Protein AF-A0A931WSD4-F1 (afdb_monomer_lite)

Foldseek 3Di:
DDDDDDDPDPPPPPPPPPCPDPAPDQALVSLCVVCVPPDLLRSLVNCCVHLCVLVFWDQDPQLAIDGDPNVVVCVVVDPDDVVLQVLLLVLLQDDPVPADPVSVVSVVVCVVNSVVVFWDRHRNDIHGDSNVVVCVVSVNDVVCSSVSSD

Secondary structure (DSSP, 8-state):
---------------------SS---SHHHHHHHHTT--HHHHHHHHHHHTTGGGTEEE-TTS-EEE-HHHHHHTTT---HHHHHHHHHHHHTS-GGG--HHHHHHHHHHHHTTGGGTEEEETTEEEE-HHHHHHHHTT--TTTHHHHH-

pLDDT: mean 75.94, std 15.58, range [35.69, 97.81]

Structure (mmCIF, N/CA/C/O backbone):
data_AF-A0A931WSD4-F1
#
_entry.id   AF-A0A931WSD4-F1
#
loop_
_atom_site.group_PDB
_atom_site.id
_atom_site.type_symbol
_atom_site.label_atom_id
_atom_site.label_alt_id
_atom_site.label_comp_id
_atom_site.label_asym_id
_atom_site.label_entity_id
_atom_site.label_seq_id
_atom_site.pdbx_PDB_ins_code
_atom_site.Cartn_x
_atom_site.Cartn_y
_atom_site.Cartn_z
_atom_site.occupancy
_atom_site.B_iso_or_equiv
_atom_site.auth_seq_id
_atom_site.auth_comp_id
_atom_site.auth_asym_id
_atom_site.auth_atom_id
_atom_site.pdbx_PDB_model_num
ATOM 1 N N . MET A 1 1 ? 47.227 -56.253 -28.944 1.00 45.84 1 MET A N 1
ATOM 2 C CA . MET A 1 1 ? 47.843 -55.004 -28.444 1.00 45.84 1 MET A CA 1
ATOM 3 C C . MET A 1 1 ? 47.418 -53.846 -29.339 1.00 45.84 1 MET A C 1
ATOM 5 O O . MET A 1 1 ? 47.841 -53.808 -30.484 1.00 45.84 1 MET A O 1
ATOM 9 N N . ARG A 1 2 ? 46.560 -52.940 -28.856 1.00 39.03 2 ARG A N 1
ATOM 10 C CA . ARG A 1 2 ? 46.335 -51.597 -29.424 1.00 39.03 2 ARG A CA 1
ATOM 11 C C . ARG A 1 2 ? 45.682 -50.743 -28.335 1.00 39.03 2 ARG A C 1
ATOM 13 O O . ARG A 1 2 ? 44.568 -51.027 -27.915 1.00 39.03 2 ARG A O 1
ATOM 20 N N . LYS A 1 3 ? 46.444 -49.776 -27.824 1.00 41.91 3 LYS A N 1
ATOM 21 C CA . LYS A 1 3 ? 45.987 -48.726 -26.911 1.00 41.91 3 LYS A CA 1
ATOM 22 C C . LYS A 1 3 ? 45.268 -47.667 -27.746 1.00 41.91 3 LYS A C 1
ATOM 24 O O . LYS A 1 3 ? 45.823 -47.254 -28.759 1.00 41.91 3 LYS A O 1
ATOM 29 N N . VAL A 1 4 ? 44.108 -47.195 -27.299 1.00 45.62 4 VAL A N 1
ATOM 30 C CA . VAL A 1 4 ? 43.606 -45.865 -27.662 1.00 45.62 4 VAL A CA 1
ATOM 31 C C . VAL A 1 4 ? 43.171 -45.180 -26.375 1.00 45.62 4 VAL A C 1
ATOM 33 O O . VAL A 1 4 ? 42.425 -45.730 -25.571 1.00 45.62 4 VAL A O 1
ATOM 36 N N . VAL A 1 5 ? 43.769 -44.013 -26.182 1.00 46.88 5 VAL A N 1
ATOM 37 C CA . VAL A 1 5 ? 43.636 -43.068 -25.078 1.00 46.88 5 VAL A CA 1
ATOM 38 C C . VAL A 1 5 ? 42.701 -41.946 -25.535 1.00 46.88 5 VAL A C 1
ATOM 40 O O . VAL A 1 5 ? 42.771 -41.547 -26.694 1.00 46.88 5 VAL A O 1
ATOM 43 N N . GLY A 1 6 ? 41.929 -41.387 -24.600 1.00 38.62 6 GLY A N 1
ATOM 44 C CA . GLY A 1 6 ? 41.270 -40.078 -24.725 1.00 38.62 6 GLY A CA 1
ATOM 45 C C . GLY A 1 6 ? 39.802 -40.172 -25.154 1.00 38.62 6 GLY A C 1
ATOM 46 O O . GLY A 1 6 ? 39.453 -40.997 -25.981 1.00 38.62 6 GLY A O 1
ATOM 47 N N . VAL A 1 7 ? 38.863 -39.378 -24.642 1.00 47.78 7 VAL A N 1
ATOM 48 C CA . VAL A 1 7 ? 38.931 -38.119 -23.887 1.00 47.78 7 VAL A CA 1
ATOM 49 C C . VAL A 1 7 ? 37.668 -38.060 -23.017 1.00 47.78 7 VAL A C 1
ATOM 51 O O . VAL A 1 7 ? 36.565 -38.220 -23.531 1.00 47.78 7 VAL A O 1
ATOM 54 N N . ILE A 1 8 ? 37.813 -37.833 -21.708 1.00 50.94 8 ILE A N 1
ATOM 55 C CA . ILE A 1 8 ? 36.685 -37.501 -20.826 1.00 50.94 8 ILE A CA 1
ATOM 56 C C . ILE A 1 8 ? 36.406 -36.010 -21.023 1.00 50.94 8 ILE A C 1
ATOM 58 O O . ILE A 1 8 ? 37.139 -35.164 -20.517 1.00 50.94 8 ILE A O 1
ATOM 62 N N . ALA A 1 9 ? 35.382 -35.691 -21.811 1.00 50.19 9 ALA A N 1
ATOM 63 C CA . ALA A 1 9 ? 34.870 -34.334 -21.941 1.00 50.19 9 ALA A CA 1
ATOM 64 C C . ALA A 1 9 ? 33.824 -34.092 -20.844 1.00 50.19 9 ALA A C 1
ATOM 66 O O . ALA A 1 9 ? 32.644 -34.400 -21.002 1.00 50.19 9 ALA A O 1
ATOM 67 N N . THR A 1 10 ? 34.272 -33.569 -19.705 1.00 52.06 10 THR A N 1
ATOM 68 C CA . THR A 1 10 ? 33.399 -33.107 -18.623 1.00 52.06 10 THR A CA 1
ATOM 69 C C . THR A 1 10 ? 32.771 -31.773 -19.036 1.00 52.06 10 THR A C 1
ATOM 71 O O . THR A 1 10 ? 33.368 -30.714 -18.853 1.00 52.06 10 THR A O 1
ATOM 74 N N . LEU A 1 11 ? 31.574 -31.809 -19.629 1.00 50.59 11 LEU A N 1
ATOM 75 C CA . LEU A 1 11 ? 30.753 -30.614 -19.835 1.00 50.59 11 LEU A CA 1
ATOM 76 C C . LEU A 1 11 ? 30.163 -30.187 -18.477 1.00 50.59 11 LEU A C 1
ATOM 78 O O . LEU A 1 11 ? 29.114 -30.670 -18.057 1.00 50.59 11 LEU A O 1
ATOM 82 N N . LEU A 1 12 ? 30.849 -29.281 -17.775 1.00 47.38 12 LEU A N 1
ATOM 83 C CA . LEU A 1 12 ? 30.238 -28.470 -16.720 1.00 47.38 12 LEU A CA 1
ATOM 84 C C . LEU A 1 12 ? 29.309 -27.445 -17.386 1.00 47.38 12 LEU A C 1
ATOM 86 O O . LEU A 1 12 ? 29.717 -26.339 -17.734 1.00 47.38 12 LEU A O 1
ATOM 90 N N . LEU A 1 13 ? 28.047 -27.827 -17.582 1.00 47.41 13 LEU A N 1
ATOM 91 C CA . LEU A 1 13 ? 26.967 -26.876 -17.821 1.00 47.41 13 LEU A CA 1
ATOM 92 C C . LEU A 1 13 ? 26.743 -26.096 -16.523 1.00 47.41 13 LEU A C 1
ATOM 94 O O . LEU A 1 13 ? 26.129 -26.583 -15.576 1.00 47.41 13 LEU A O 1
ATOM 98 N N . LEU A 1 14 ? 27.297 -24.885 -16.492 1.00 43.25 14 LEU A N 1
ATOM 99 C CA . LEU A 1 14 ? 26.968 -23.832 -15.541 1.00 43.25 14 LEU A CA 1
ATOM 100 C C . LEU A 1 14 ? 25.472 -23.528 -15.666 1.00 43.25 14 LEU A C 1
ATOM 102 O O . LEU A 1 14 ? 25.050 -22.702 -16.474 1.00 43.25 14 LEU A O 1
ATOM 106 N N . VAL A 1 15 ? 24.663 -24.218 -14.866 1.00 45.84 15 VAL A N 1
ATOM 107 C CA . VAL A 1 15 ? 23.303 -23.790 -14.556 1.00 45.84 15 VAL A CA 1
ATOM 108 C C . VAL A 1 15 ? 23.451 -22.525 -13.718 1.00 45.84 15 VAL A C 1
ATOM 110 O O . VAL A 1 15 ? 23.591 -22.571 -12.498 1.00 45.84 15 VAL A O 1
ATOM 113 N N . ALA A 1 16 ? 23.489 -21.377 -14.392 1.00 41.47 16 ALA A N 1
ATOM 114 C CA . ALA A 1 16 ? 23.213 -20.100 -13.764 1.00 41.47 16 ALA A CA 1
ATOM 115 C C . ALA A 1 16 ? 21.736 -20.126 -13.362 1.00 41.47 16 ALA A C 1
ATOM 117 O O . ALA A 1 16 ? 20.862 -19.701 -14.115 1.00 41.47 16 ALA A O 1
ATOM 118 N N . CYS A 1 17 ? 21.447 -20.704 -12.194 1.00 35.69 17 CYS A N 1
ATOM 119 C CA . CYS A 1 17 ? 20.179 -20.480 -11.528 1.00 35.69 17 CYS A CA 1
ATOM 120 C C . CYS A 1 17 ? 20.058 -18.967 -11.357 1.00 35.69 17 CYS A C 1
ATOM 122 O O . CYS A 1 17 ? 20.776 -18.378 -10.547 1.00 35.69 17 CYS A O 1
ATOM 124 N N . SER A 1 18 ? 19.183 -18.339 -12.144 1.00 47.47 18 SER A N 1
ATOM 125 C CA . SER A 1 18 ? 18.639 -17.028 -11.821 1.00 47.47 18 SER A CA 1
ATOM 126 C C . SER A 1 18 ? 18.064 -17.138 -1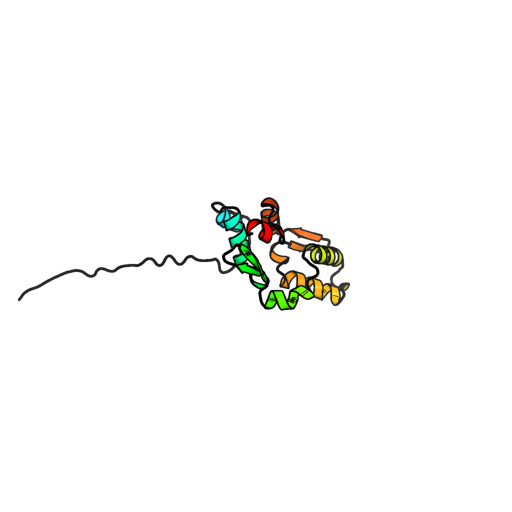0.417 1.00 47.47 18 SER A C 1
ATOM 128 O O . SER A 1 18 ? 16.979 -17.678 -10.226 1.00 47.47 18 SER A O 1
ATOM 130 N N . GLN A 1 19 ? 18.835 -16.702 -9.423 1.00 46.25 19 GLN A N 1
ATOM 131 C CA 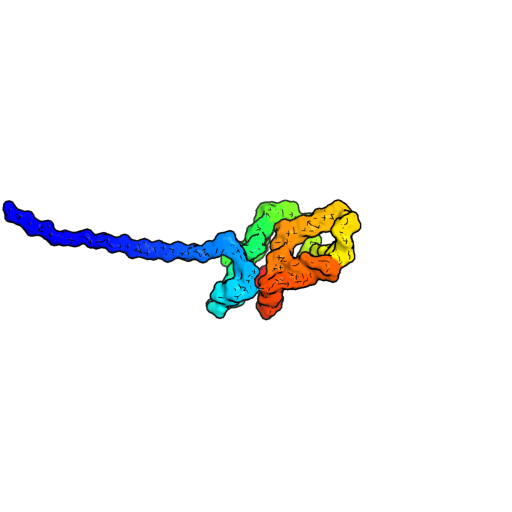. GLN A 1 19 ? 18.364 -16.565 -8.057 1.00 46.25 19 GLN A CA 1
ATOM 132 C C . GLN A 1 19 ? 17.367 -15.409 -8.063 1.00 46.25 19 GLN A C 1
ATOM 134 O O . GLN A 1 19 ? 17.733 -14.259 -7.818 1.00 46.25 19 GLN A O 1
ATOM 139 N N . GLN A 1 20 ? 16.112 -15.695 -8.413 1.00 51.38 20 GLN A N 1
ATOM 140 C CA . GLN A 1 20 ? 15.030 -14.824 -7.988 1.00 51.38 20 GLN A CA 1
ATOM 141 C C . GLN A 1 20 ? 15.082 -14.807 -6.457 1.00 51.38 20 GLN A C 1
ATOM 143 O O . GLN A 1 20 ? 15.135 -15.878 -5.845 1.00 51.38 20 GLN A O 1
ATOM 148 N N . PRO A 1 21 ? 15.193 -13.627 -5.833 1.00 52.38 21 PRO A N 1
ATOM 149 C CA . PRO A 1 21 ? 15.293 -13.552 -4.388 1.00 52.38 21 PRO A CA 1
ATOM 150 C C . PRO A 1 21 ? 14.017 -14.138 -3.769 1.00 52.38 21 PRO A C 1
ATOM 152 O O . PRO A 1 21 ? 12.916 -13.801 -4.187 1.00 52.38 21 PRO A O 1
ATOM 155 N N . GLU A 1 22 ? 14.164 -14.997 -2.755 1.00 59.16 22 GLU A N 1
ATOM 156 C CA . GLU A 1 22 ? 13.039 -15.620 -2.024 1.00 59.16 22 GLU A CA 1
ATOM 157 C C . GLU A 1 22 ? 12.127 -14.597 -1.321 1.00 59.16 22 GLU A C 1
ATOM 159 O O . GLU A 1 22 ? 11.066 -14.944 -0.807 1.00 59.16 22 GLU A O 1
ATOM 164 N N . ARG A 1 23 ? 12.543 -13.328 -1.275 1.00 65.81 23 ARG A N 1
ATOM 165 C CA . ARG A 1 23 ? 11.794 -12.222 -0.691 1.00 65.81 23 ARG A CA 1
ATOM 166 C C . ARG A 1 23 ? 11.951 -10.953 -1.527 1.00 65.81 23 ARG A C 1
ATOM 168 O O . ARG A 1 23 ? 13.023 -10.736 -2.101 1.00 65.81 23 ARG A O 1
ATOM 175 N N . PRO A 1 24 ? 10.951 -10.058 -1.519 1.00 68.44 24 PRO A N 1
ATOM 176 C CA . PRO A 1 24 ? 11.140 -8.715 -2.032 1.00 68.44 24 PRO A CA 1
ATOM 177 C C . PRO A 1 24 ? 12.347 -8.024 -1.370 1.00 68.44 24 PRO A C 1
ATOM 179 O O . PRO A 1 24 ? 12.660 -8.287 -0.197 1.00 68.44 24 PRO A O 1
ATOM 182 N N . PRO A 1 25 ? 13.012 -7.104 -2.091 1.00 74.38 25 PRO A N 1
ATOM 183 C CA . PRO A 1 25 ? 14.061 -6.265 -1.531 1.00 74.38 25 PRO A CA 1
ATOM 184 C C . PRO A 1 25 ? 13.571 -5.554 -0.271 1.00 74.38 25 PRO A C 1
ATOM 186 O O . PRO A 1 25 ? 12.556 -4.851 -0.304 1.00 74.38 25 PRO A O 1
ATOM 189 N N . ALA A 1 26 ? 14.296 -5.736 0.832 1.00 68.62 26 ALA A N 1
ATOM 190 C CA . ALA A 1 26 ? 13.902 -5.212 2.143 1.00 68.62 26 ALA A CA 1
ATOM 191 C C . ALA A 1 26 ? 14.484 -3.818 2.422 1.00 68.62 26 ALA A C 1
ATOM 193 O O . ALA A 1 26 ? 14.073 -3.1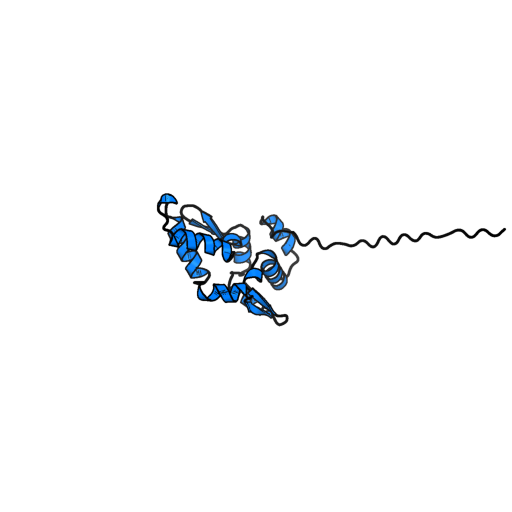62 3.377 1.00 68.62 26 ALA A O 1
ATOM 194 N N . THR A 1 27 ? 15.437 -3.371 1.600 1.00 73.44 27 THR A N 1
ATOM 195 C CA . THR A 1 27 ? 16.120 -2.078 1.734 1.00 73.44 27 THR A CA 1
ATOM 196 C C . THR A 1 27 ? 16.109 -1.312 0.417 1.00 73.44 27 THR A C 1
ATOM 198 O O . THR A 1 27 ? 16.034 -1.911 -0.662 1.00 73.44 27 THR A O 1
ATOM 201 N N . LEU A 1 28 ? 16.247 0.013 0.498 1.00 74.19 28 LEU A N 1
ATOM 202 C CA . LEU A 1 28 ? 16.389 0.874 -0.674 1.00 74.19 28 LEU A CA 1
ATOM 203 C C . LEU A 1 28 ? 17.589 0.472 -1.535 1.00 74.19 28 LEU A C 1
ATOM 205 O O . LEU A 1 28 ? 17.443 0.332 -2.742 1.00 74.19 28 LEU A O 1
ATOM 209 N N . ALA A 1 29 ? 18.748 0.231 -0.918 1.00 82.06 29 ALA A N 1
ATOM 210 C CA . ALA A 1 29 ? 19.973 -0.121 -1.635 1.00 82.06 29 ALA A CA 1
ATOM 211 C C . ALA A 1 29 ? 19.832 -1.440 -2.420 1.00 82.06 29 ALA A C 1
ATOM 213 O O . ALA A 1 29 ? 20.325 -1.565 -3.542 1.00 82.06 29 ALA A O 1
ATOM 214 N N . GLU A 1 30 ? 19.126 -2.423 -1.852 1.00 82.50 30 GLU A N 1
ATOM 215 C CA . GLU A 1 30 ? 18.831 -3.690 -2.524 1.00 82.50 30 GLU A CA 1
ATOM 216 C C . GLU A 1 30 ? 17.905 -3.471 -3.729 1.00 82.50 30 GLU A C 1
ATOM 218 O O . GLU A 1 30 ? 18.200 -3.956 -4.824 1.00 82.50 30 GLU A O 1
ATOM 223 N N . LEU A 1 31 ? 16.837 -2.682 -3.558 1.00 79.69 31 LEU A N 1
ATOM 224 C CA . LEU A 1 31 ? 15.909 -2.336 -4.636 1.00 79.69 31 LEU A CA 1
ATOM 225 C C . LEU A 1 31 ? 16.597 -1.528 -5.746 1.00 79.69 31 LEU A C 1
ATOM 227 O O . LEU A 1 31 ? 16.393 -1.808 -6.925 1.00 79.69 31 LEU A O 1
ATOM 231 N N . GLU A 1 32 ? 17.431 -0.550 -5.396 1.00 83.00 32 GLU A N 1
ATOM 232 C CA . GLU A 1 32 ? 18.182 0.274 -6.347 1.00 83.00 32 GLU A CA 1
ATOM 233 C C . GLU A 1 32 ? 19.142 -0.571 -7.171 1.00 83.00 32 GLU A C 1
ATOM 235 O O . GLU A 1 32 ? 19.116 -0.495 -8.396 1.00 83.00 32 GLU A O 1
ATOM 240 N N . ARG A 1 33 ? 19.917 -1.451 -6.532 1.00 85.62 33 ARG A N 1
ATOM 241 C CA . ARG A 1 33 ? 20.808 -2.374 -7.242 1.00 85.62 33 ARG A CA 1
ATOM 242 C C . ARG A 1 33 ? 20.046 -3.246 -8.243 1.00 85.62 33 ARG A C 1
ATOM 244 O O . ARG A 1 33 ? 20.525 -3.466 -9.351 1.00 85.62 33 ARG A O 1
ATOM 251 N N . LEU A 1 34 ? 18.868 -3.735 -7.860 1.00 83.56 34 LEU A N 1
ATOM 252 C CA . LEU A 1 34 ? 18.054 -4.628 -8.689 1.00 83.56 34 LEU A CA 1
ATOM 253 C C . LEU A 1 34 ? 17.292 -3.894 -9.798 1.00 83.56 34 LEU A C 1
ATOM 255 O O . LEU A 1 34 ? 16.938 -4.509 -10.801 1.00 83.56 34 LEU A O 1
ATOM 259 N N . THR A 1 35 ? 17.058 -2.589 -9.648 1.00 81.50 35 THR A N 1
ATOM 260 C CA . THR A 1 35 ? 16.301 -1.772 -10.610 1.00 81.50 35 THR A CA 1
ATOM 261 C C . THR A 1 35 ? 17.155 -0.806 -11.428 1.00 81.50 35 THR A C 1
ATOM 263 O O . THR A 1 35 ? 16.647 -0.245 -12.392 1.00 81.50 35 THR A O 1
ATOM 266 N N . ALA A 1 36 ? 18.445 -0.643 -11.117 1.00 85.38 36 ALA A N 1
ATOM 267 C CA . ALA A 1 36 ? 19.326 0.357 -11.730 1.00 85.38 36 ALA A CA 1
ATOM 268 C C . ALA A 1 36 ? 19.388 0.292 -13.265 1.00 85.38 36 ALA A C 1
ATOM 270 O O . ALA A 1 36 ? 19.450 1.329 -13.918 1.00 85.38 36 ALA A O 1
ATOM 271 N N . ALA A 1 37 ? 19.362 -0.915 -13.833 1.00 86.31 37 ALA A N 1
ATOM 272 C CA . ALA A 1 37 ? 19.427 -1.142 -15.277 1.00 86.31 37 ALA A CA 1
ATOM 273 C C . ALA A 1 37 ? 18.061 -1.467 -15.912 1.00 86.31 37 ALA A C 1
ATOM 275 O O . ALA A 1 37 ? 18.008 -1.839 -17.080 1.00 86.31 37 ALA A O 1
ATOM 276 N N . LYS A 1 38 ? 16.964 -1.373 -15.147 1.00 84.62 38 LYS A N 1
ATOM 277 C CA . LYS A 1 38 ? 15.617 -1.733 -15.602 1.00 84.62 38 LYS A CA 1
ATOM 278 C C . LYS A 1 38 ? 14.882 -0.510 -16.149 1.00 84.62 38 LYS A C 1
ATOM 280 O O . LYS A 1 38 ? 14.917 0.574 -15.570 1.00 84.62 38 LYS A O 1
ATOM 285 N N . THR A 1 39 ? 14.157 -0.698 -17.242 1.00 84.38 39 THR A N 1
ATOM 286 C CA . THR A 1 39 ? 13.171 0.261 -17.752 1.00 84.38 39 THR A CA 1
ATOM 287 C C . THR A 1 39 ? 12.004 0.420 -16.768 1.00 84.38 39 THR A C 1
ATOM 289 O O . THR A 1 39 ? 11.752 -0.476 -15.961 1.00 84.38 39 THR A O 1
ATOM 292 N N . PRO A 1 40 ? 11.212 1.507 -16.842 1.00 78.06 40 PRO A N 1
ATOM 293 C CA . PRO A 1 40 ? 10.031 1.669 -15.991 1.00 78.06 40 PRO A CA 1
ATOM 294 C C . PRO A 1 40 ? 9.062 0.480 -16.042 1.00 78.06 40 PRO A C 1
ATOM 296 O O . PRO A 1 40 ? 8.525 0.089 -15.009 1.00 78.06 40 PRO A O 1
ATOM 299 N N . ARG A 1 41 ? 8.884 -0.137 -17.219 1.00 77.25 41 ARG A N 1
ATOM 300 C CA . ARG A 1 41 ? 8.052 -1.336 -17.385 1.00 77.25 41 ARG A CA 1
ATOM 301 C C . ARG A 1 41 ? 8.634 -2.533 -16.635 1.00 77.25 41 ARG A C 1
ATOM 303 O O . ARG A 1 41 ? 7.911 -3.185 -15.896 1.00 77.25 41 ARG A O 1
ATOM 310 N N . GLU A 1 42 ? 9.933 -2.786 -16.767 1.00 83.81 42 GLU A N 1
ATOM 311 C CA . GLU A 1 42 ? 10.606 -3.874 -16.045 1.00 83.81 42 GLU A CA 1
ATOM 312 C C . GLU A 1 42 ? 10.619 -3.654 -14.532 1.00 83.81 42 GLU A C 1
ATOM 314 O O . GLU A 1 42 ? 10.542 -4.617 -13.774 1.00 83.81 42 GLU A O 1
ATOM 319 N N . ILE A 1 43 ? 10.701 -2.401 -14.079 1.00 80.25 43 ILE A N 1
ATOM 320 C CA . ILE A 1 43 ? 10.569 -2.066 -12.661 1.00 80.25 43 ILE A CA 1
ATOM 321 C C . ILE A 1 43 ? 9.141 -2.360 -12.187 1.00 80.25 43 ILE A C 1
ATOM 323 O O . ILE A 1 43 ? 8.978 -3.034 -11.176 1.00 80.25 43 ILE A O 1
ATOM 327 N N . ALA A 1 44 ? 8.116 -1.920 -12.923 1.00 76.31 44 ALA A N 1
ATOM 328 C CA . ALA A 1 44 ? 6.716 -2.179 -12.583 1.00 76.31 44 ALA A CA 1
ATOM 329 C C . ALA A 1 44 ? 6.389 -3.682 -12.548 1.00 76.31 44 ALA A C 1
ATOM 331 O O . ALA A 1 44 ? 5.752 -4.141 -11.601 1.00 76.31 44 ALA A O 1
ATOM 332 N N . THR A 1 45 ? 6.876 -4.455 -13.525 1.00 79.69 45 THR A N 1
ATOM 333 C CA . THR A 1 45 ? 6.770 -5.922 -13.538 1.00 79.69 45 THR A CA 1
ATOM 334 C C . THR A 1 45 ? 7.476 -6.539 -12.335 1.00 79.69 45 THR A C 1
ATOM 336 O O . THR A 1 45 ? 6.865 -7.308 -11.602 1.00 79.69 45 THR A O 1
ATOM 339 N N . TYR A 1 46 ? 8.722 -6.137 -12.066 1.00 82.75 46 TYR A N 1
ATOM 340 C CA . TYR A 1 46 ? 9.469 -6.630 -10.912 1.00 82.75 46 TYR A CA 1
ATOM 341 C C . TYR A 1 46 ? 8.721 -6.370 -9.600 1.00 82.75 46 TYR A C 1
ATOM 343 O O . TYR A 1 46 ? 8.624 -7.253 -8.752 1.00 82.75 46 TYR A O 1
ATOM 351 N N . ILE A 1 47 ? 8.161 -5.172 -9.430 1.00 77.94 47 ILE A N 1
ATOM 352 C CA . ILE A 1 47 ? 7.390 -4.835 -8.234 1.00 77.94 47 ILE A CA 1
ATOM 353 C C . ILE A 1 47 ? 6.163 -5.734 -8.117 1.00 77.94 47 ILE A C 1
ATOM 355 O O . ILE A 1 47 ? 5.921 -6.295 -7.052 1.00 77.94 47 ILE A O 1
ATOM 359 N N . PHE A 1 48 ? 5.416 -5.887 -9.211 1.00 77.56 48 PHE A N 1
ATOM 360 C CA . PHE A 1 48 ? 4.201 -6.688 -9.242 1.00 77.56 48 PHE A CA 1
ATOM 361 C C . PHE A 1 48 ? 4.447 -8.141 -8.810 1.00 77.56 48 PHE A C 1
ATOM 363 O O . PHE A 1 48 ? 3.712 -8.666 -7.973 1.00 77.56 48 PHE A O 1
ATOM 370 N N . GLU A 1 49 ? 5.506 -8.748 -9.344 1.00 81.81 49 GLU A N 1
ATOM 371 C CA . GLU A 1 49 ? 5.876 -10.147 -9.102 1.00 81.81 49 GLU A CA 1
ATOM 372 C C . GLU A 1 49 ? 6.489 -10.367 -7.712 1.00 81.81 49 GLU A C 1
ATOM 374 O O . GLU A 1 49 ? 6.346 -11.435 -7.133 1.00 81.81 49 GLU A O 1
ATOM 379 N N . ASN A 1 50 ? 7.184 -9.373 -7.145 1.00 79.81 50 ASN A N 1
ATOM 380 C CA . ASN A 1 50 ? 7.983 -9.592 -5.931 1.00 79.81 50 ASN A CA 1
ATOM 381 C C . ASN A 1 50 ? 7.355 -9.002 -4.661 1.00 79.81 50 ASN A C 1
ATOM 383 O O . ASN A 1 50 ? 7.715 -9.419 -3.566 1.00 79.81 50 ASN A O 1
ATOM 387 N N . TYR A 1 51 ? 6.421 -8.052 -4.768 1.00 74.69 51 TYR A N 1
ATOM 388 C CA . TYR A 1 51 ? 5.800 -7.382 -3.614 1.00 74.69 51 TYR A CA 1
ATOM 389 C C . TYR A 1 51 ? 4.360 -7.847 -3.342 1.00 74.69 51 TYR A C 1
ATOM 391 O O . TYR A 1 51 ? 3.571 -7.119 -2.742 1.00 74.69 51 TYR A O 1
ATOM 399 N N . GLY A 1 52 ? 4.011 -9.061 -3.780 1.00 74.06 52 GLY A N 1
ATOM 400 C CA . GLY A 1 52 ? 2.730 -9.704 -3.470 1.00 74.06 52 GLY A CA 1
ATOM 401 C C . GLY A 1 52 ? 1.523 -9.119 -4.207 1.00 74.06 52 GLY A C 1
ATOM 402 O O . GLY A 1 52 ? 0.389 -9.470 -3.885 1.00 74.06 52 GLY A O 1
ATOM 403 N N . CYS A 1 53 ? 1.729 -8.249 -5.204 1.00 76.06 53 CYS A N 1
ATOM 404 C CA . CYS A 1 53 ? 0.628 -7.708 -6.004 1.00 76.06 53 CYS A CA 1
ATOM 405 C C . CYS A 1 53 ? -0.098 -8.824 -6.769 1.00 76.06 53 CYS A C 1
ATOM 407 O O . CYS A 1 53 ? -1.325 -8.793 -6.887 1.00 76.06 53 CYS A O 1
ATOM 409 N N . GLU A 1 54 ? 0.645 -9.837 -7.220 1.00 79.56 54 GLU A N 1
ATOM 410 C CA . GLU A 1 54 ? 0.110 -11.020 -7.899 1.00 79.56 54 GLU A CA 1
ATOM 411 C C . GLU A 1 54 ? -0.819 -11.887 -7.035 1.00 79.56 54 GLU A C 1
ATOM 413 O O . GLU A 1 54 ? -1.610 -12.653 -7.576 1.00 79.56 54 GLU A O 1
ATOM 418 N N . ASN A 1 55 ? -0.816 -11.725 -5.706 1.00 77.69 55 ASN A N 1
ATOM 419 C CA . ASN A 1 55 ? -1.747 -12.449 -4.833 1.00 77.69 55 ASN A CA 1
ATOM 420 C C . ASN A 1 55 ? -3.198 -12.035 -5.101 1.00 77.69 55 ASN A C 1
ATOM 422 O O . ASN A 1 55 ? -4.119 -12.846 -5.017 1.00 77.69 55 ASN A O 1
ATOM 426 N N . CYS A 1 56 ? -3.410 -10.764 -5.448 1.00 74.88 56 CYS A N 1
ATOM 427 C CA . CYS A 1 56 ? -4.739 -10.199 -5.673 1.00 74.88 56 CYS A CA 1
ATOM 428 C C . CYS A 1 56 ? -4.987 -9.840 -7.140 1.00 74.88 56 CYS A C 1
ATOM 430 O O . CYS A 1 56 ? -6.137 -9.800 -7.580 1.00 74.88 56 CYS A O 1
ATOM 432 N N . HIS A 1 57 ? -3.932 -9.587 -7.909 1.00 79.69 57 HIS A N 1
ATOM 433 C CA . HIS A 1 57 ? -4.026 -9.098 -9.275 1.00 79.69 57 HIS A CA 1
ATOM 434 C C . HIS A 1 57 ? -3.437 -10.075 -10.283 1.00 79.69 57 HIS A C 1
ATOM 436 O O . HIS A 1 57 ? -2.528 -10.838 -9.988 1.00 79.69 57 HIS A O 1
ATOM 442 N N . THR A 1 58 ? -3.941 -10.020 -11.510 1.00 82.25 58 THR A N 1
ATOM 443 C CA . THR A 1 58 ? -3.334 -10.692 -12.664 1.00 82.25 58 THR A CA 1
ATOM 444 C C . THR A 1 58 ? -2.955 -9.654 -13.706 1.00 82.25 58 THR A C 1
ATOM 446 O O . THR A 1 58 ? -3.629 -8.633 -13.847 1.00 82.25 58 THR A O 1
ATOM 449 N N . ILE A 1 59 ? -1.891 -9.913 -14.461 1.00 80.50 59 ILE A N 1
ATOM 450 C CA . ILE A 1 59 ? -1.567 -9.165 -15.675 1.00 80.50 59 ILE A CA 1
ATOM 451 C C . ILE A 1 59 ? -1.514 -10.174 -16.809 1.00 80.50 59 ILE A C 1
ATOM 453 O O . ILE A 1 59 ? -0.710 -11.103 -16.799 1.00 80.50 59 ILE A O 1
ATOM 457 N N . SER A 1 60 ? -2.408 -10.021 -17.780 1.00 76.00 60 SER A N 1
ATOM 458 C CA . SER A 1 60 ? -2.371 -10.845 -18.988 1.00 76.00 60 SER A CA 1
ATOM 459 C C . SER A 1 60 ? -1.151 -10.513 -19.851 1.00 76.00 60 SER A C 1
ATOM 461 O O . SER A 1 60 ? -0.570 -9.433 -19.748 1.00 76.00 60 SER A O 1
ATOM 463 N N . SER A 1 61 ? -0.813 -11.401 -20.787 1.00 70.75 61 SER A N 1
ATOM 464 C CA . SER A 1 61 ? 0.253 -11.171 -21.772 1.00 70.75 61 SER A CA 1
ATOM 465 C C . SER A 1 61 ? 0.053 -9.905 -22.619 1.00 70.75 61 SER A C 1
ATOM 467 O O . SER A 1 61 ? 1.025 -9.361 -23.136 1.00 70.75 61 SER A O 1
ATOM 469 N N . SER A 1 62 ? -1.180 -9.397 -22.726 1.00 68.12 62 SER A N 1
ATOM 470 C CA . SER A 1 62 ? -1.496 -8.137 -23.405 1.00 68.12 62 SER A CA 1
ATOM 471 C C . SER A 1 62 ? -1.402 -6.903 -22.497 1.00 68.12 62 SER A C 1
ATOM 473 O O . SER A 1 62 ? -1.879 -5.842 -22.883 1.00 68.12 62 SER A O 1
ATOM 475 N N . GLY A 1 63 ? -0.884 -7.035 -21.271 1.00 66.00 63 GLY A N 1
ATOM 476 C CA . GLY A 1 63 ? -0.808 -5.946 -20.290 1.00 66.00 63 GLY A CA 1
ATOM 477 C C . GLY A 1 63 ? -2.093 -5.701 -19.495 1.00 66.00 63 GLY A C 1
ATOM 478 O O . GLY A 1 63 ? -2.079 -4.961 -18.515 1.00 66.00 63 GLY A O 1
ATOM 479 N N . LYS A 1 64 ? -3.204 -6.371 -19.847 1.00 73.94 64 LYS A N 1
ATOM 480 C CA . LYS A 1 64 ? -4.499 -6.143 -19.194 1.00 73.94 64 LYS A CA 1
ATOM 481 C C . LYS A 1 64 ? -4.480 -6.615 -17.745 1.00 73.94 64 LYS A C 1
ATOM 483 O O . LYS A 1 64 ? -4.26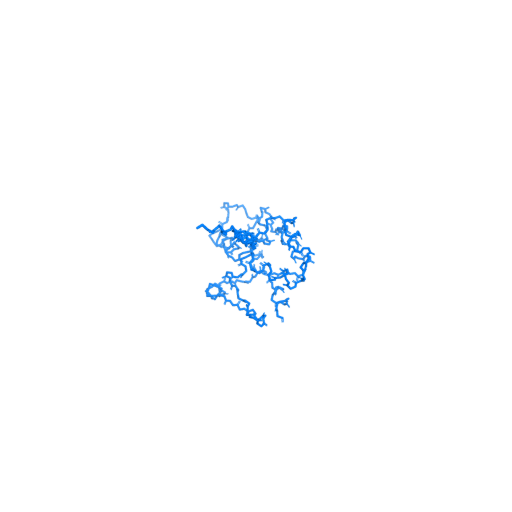2 -7.801 -17.489 1.00 73.94 64 LYS A O 1
ATOM 488 N N . PHE A 1 65 ? -4.796 -5.692 -16.844 1.00 75.62 65 PHE A N 1
ATOM 489 C CA . PHE A 1 65 ? -4.969 -5.938 -15.416 1.00 75.62 65 PHE A CA 1
ATOM 490 C C . PHE A 1 65 ? -6.274 -6.694 -15.119 1.00 75.62 65 PHE A C 1
ATOM 492 O O . PHE A 1 65 ? -7.330 -6.404 -15.692 1.00 75.62 65 PHE A O 1
ATOM 499 N N . GLY A 1 66 ? -6.206 -7.638 -14.191 1.00 76.69 66 GLY A N 1
ATOM 500 C CA . GLY A 1 66 ? -7.324 -8.427 -13.691 1.00 76.69 66 GLY A CA 1
ATOM 501 C C . GLY A 1 66 ? -7.172 -8.726 -12.202 1.00 76.69 66 GLY A C 1
ATOM 502 O O . GLY A 1 66 ? -6.336 -8.139 -11.514 1.00 76.69 66 GLY A O 1
ATOM 503 N N . PHE A 1 67 ? -7.991 -9.647 -11.703 1.00 82.19 67 PHE A N 1
ATOM 504 C CA . PHE A 1 67 ? -7.852 -10.178 -10.347 1.00 82.19 67 PHE A CA 1
ATOM 505 C C . PHE A 1 67 ? -7.633 -11.692 -10.401 1.00 82.19 67 PHE A C 1
ATOM 507 O O . PHE A 1 67 ? -8.030 -12.344 -11.373 1.00 82.19 67 PHE A O 1
ATOM 514 N N . THR A 1 68 ? -6.969 -12.223 -9.378 1.00 84.00 68 THR A N 1
ATOM 515 C CA . THR A 1 68 ? -6.917 -13.660 -9.069 1.00 84.00 68 THR A CA 1
ATOM 516 C C . THR A 1 68 ? -8.198 -14.092 -8.361 1.00 84.00 68 THR A C 1
ATOM 518 O O . THR A 1 68 ? -8.894 -13.251 -7.805 1.00 84.00 68 THR A O 1
ATOM 521 N N . SER A 1 69 ? -8.471 -15.396 -8.239 1.00 84.81 69 SER A N 1
ATOM 522 C CA . SER A 1 69 ? -9.609 -15.894 -7.442 1.00 84.81 69 SER A CA 1
ATOM 523 C C . SER A 1 69 ? -9.665 -15.300 -6.024 1.00 84.81 69 SER A C 1
ATOM 525 O O . SER A 1 69 ? -10.744 -14.944 -5.555 1.00 84.81 69 SER A O 1
ATOM 527 N N . GLN A 1 70 ? -8.506 -15.126 -5.375 1.00 83.44 70 GLN A N 1
ATOM 528 C CA . GLN A 1 70 ? -8.388 -14.426 -4.092 1.00 83.44 70 GLN A CA 1
ATOM 529 C C . GLN A 1 70 ? -8.801 -12.955 -4.220 1.00 83.44 70 GLN A C 1
ATOM 531 O O . GLN A 1 70 ? -9.681 -12.496 -3.493 1.00 83.44 70 GLN A O 1
ATOM 536 N N . GLY A 1 71 ? -8.236 -12.232 -5.190 1.00 81.81 71 GLY A N 1
ATOM 537 C CA . GLY A 1 71 ? -8.620 -10.855 -5.488 1.00 81.81 71 GLY A CA 1
ATOM 538 C C . GLY A 1 71 ? -10.115 -10.706 -5.784 1.00 81.81 71 GLY A C 1
ATOM 539 O O . GLY A 1 71 ? -10.748 -9.773 -5.303 1.00 81.81 71 GLY A O 1
ATOM 540 N N . GLN A 1 72 ? -10.728 -11.648 -6.505 1.00 86.00 72 GLN A N 1
ATOM 541 C CA . GLN A 1 72 ? -12.175 -11.688 -6.718 1.00 86.00 72 GLN A CA 1
ATOM 542 C C . GLN A 1 72 ? -12.967 -11.877 -5.420 1.00 86.00 72 GLN A C 1
ATOM 544 O O . GLN A 1 72 ? -14.032 -11.273 -5.294 1.00 86.00 72 GLN A O 1
ATOM 549 N N . GLY A 1 73 ? -12.480 -12.705 -4.494 1.00 84.38 73 GLY A N 1
ATOM 550 C CA . GLY A 1 73 ? -13.141 -12.971 -3.216 1.00 84.38 73 GLY A CA 1
ATOM 551 C C . GLY A 1 73 ? -13.128 -11.769 -2.273 1.00 84.38 73 GLY A C 1
ATOM 552 O O . GLY A 1 73 ? -14.103 -11.533 -1.563 1.00 84.38 73 GLY A O 1
ATOM 553 N N . ILE A 1 74 ? -12.057 -10.974 -2.312 1.00 79.75 74 ILE A N 1
ATOM 554 C CA . ILE A 1 74 ? -11.869 -9.848 -1.388 1.00 79.75 74 ILE A CA 1
ATOM 555 C C . ILE A 1 74 ? -12.198 -8.484 -2.008 1.00 79.75 74 ILE A C 1
ATOM 557 O O . ILE A 1 74 ? -12.454 -7.533 -1.273 1.00 79.75 74 ILE A O 1
ATOM 561 N N . LYS A 1 75 ? -12.275 -8.352 -3.346 1.00 78.31 75 LYS A N 1
ATOM 562 C CA . LYS A 1 75 ? -12.516 -7.047 -4.003 1.00 78.31 75 LYS A CA 1
ATOM 563 C C . LYS A 1 75 ? -13.804 -6.361 -3.551 1.00 78.31 75 LYS A C 1
ATOM 565 O O . LYS A 1 75 ? -13.853 -5.141 -3.540 1.00 78.31 75 LYS A O 1
ATOM 570 N N . SER A 1 76 ? -14.852 -7.117 -3.209 1.00 80.56 76 SER A N 1
ATOM 571 C CA . SER A 1 76 ? -16.125 -6.543 -2.748 1.00 80.56 76 SER A CA 1
ATOM 572 C C . SER A 1 76 ? -16.042 -6.002 -1.323 1.00 80.56 76 SER A C 1
ATOM 574 O O . SER A 1 76 ? -16.882 -5.203 -0.928 1.00 80.56 76 SER A O 1
ATOM 576 N N . GLN A 1 77 ? -15.043 -6.447 -0.560 1.00 79.69 77 GLN A N 1
ATOM 577 C CA . GLN A 1 77 ? -14.748 -5.999 0.800 1.00 79.69 77 GLN A CA 1
ATOM 578 C C . GLN A 1 77 ? -13.622 -4.954 0.821 1.00 79.69 77 GLN A C 1
ATOM 580 O O . GLN A 1 77 ? -13.358 -4.335 1.852 1.00 79.69 77 GLN A O 1
ATOM 585 N N . PHE A 1 78 ? -12.940 -4.752 -0.310 1.00 81.38 78 PHE A N 1
ATOM 586 C CA . PHE A 1 78 ? -11.860 -3.792 -0.425 1.00 81.38 78 PHE A CA 1
ATOM 587 C C . PHE A 1 78 ? -12.404 -2.385 -0.679 1.00 81.38 78 PHE A C 1
ATOM 589 O O . PHE A 1 78 ? -12.918 -2.076 -1.750 1.00 81.38 78 PHE A O 1
ATOM 596 N N . GLU A 1 79 ? -12.225 -1.500 0.302 1.00 79.44 79 GLU A N 1
ATOM 597 C CA . GLU A 1 79 ? -12.609 -0.082 0.215 1.00 79.44 79 GLU A CA 1
ATOM 598 C C . GLU A 1 79 ? -11.714 0.746 -0.739 1.00 79.44 79 GLU A C 1
ATOM 600 O O . GLU A 1 79 ? -11.984 1.919 -0.993 1.00 79.44 79 GLU A O 1
ATOM 605 N N . GLY A 1 80 ? -10.662 0.137 -1.301 1.00 78.81 80 GLY A N 1
ATOM 606 C CA . GLY A 1 80 ? -9.662 0.790 -2.146 1.00 78.81 80 GLY A CA 1
ATOM 607 C C . GLY A 1 80 ? -8.489 1.360 -1.342 1.00 78.81 80 GLY A C 1
ATOM 608 O O . GLY A 1 80 ? -8.641 1.755 -0.184 1.00 78.81 80 GLY A O 1
ATOM 609 N N . CYS A 1 81 ? -7.301 1.441 -1.961 1.00 78.75 81 CYS A N 1
ATOM 610 C CA . CYS A 1 81 ? -6.078 1.879 -1.270 1.00 78.75 81 CYS A CA 1
ATOM 611 C C . CYS A 1 81 ? -6.237 3.243 -0.567 1.00 78.75 81 CYS A C 1
ATOM 613 O O . CYS A 1 81 ? -5.883 3.331 0.608 1.00 78.75 81 CYS A O 1
ATOM 615 N N . PRO A 1 82 ? -6.786 4.305 -1.201 1.00 82.44 82 PRO A N 1
ATOM 616 C CA . PRO A 1 82 ? -6.891 5.608 -0.544 1.00 82.44 82 PRO A CA 1
ATOM 617 C C . PRO A 1 82 ? -7.803 5.595 0.688 1.00 82.44 82 PRO A C 1
ATOM 619 O O . PRO A 1 82 ? -7.453 6.185 1.712 1.00 82.44 82 PRO A O 1
ATOM 622 N N . ALA A 1 83 ? -8.949 4.909 0.608 1.00 87.44 83 ALA A N 1
ATOM 623 C CA . ALA A 1 83 ? -9.899 4.821 1.713 1.00 87.44 83 ALA A CA 1
ATOM 624 C C . ALA A 1 83 ? -9.305 4.031 2.884 1.00 87.44 83 ALA A C 1
ATOM 626 O O . ALA A 1 83 ? -9.307 4.522 4.016 1.00 87.44 83 ALA A O 1
ATOM 627 N N . LEU A 1 84 ? -8.687 2.882 2.597 1.00 89.50 84 LEU A N 1
ATOM 628 C CA . LEU A 1 84 ? -8.050 2.048 3.609 1.00 89.50 84 LEU A CA 1
ATOM 629 C C . LEU A 1 84 ? -6.869 2.766 4.280 1.00 89.50 84 LEU A C 1
ATOM 631 O O . LEU A 1 84 ? -6.791 2.793 5.507 1.00 89.50 84 LEU A O 1
ATOM 635 N N . ILE A 1 85 ? -5.993 3.433 3.516 1.00 89.00 85 ILE A N 1
ATOM 636 C CA . ILE A 1 85 ? -4.907 4.260 4.076 1.00 89.00 85 ILE A CA 1
ATOM 637 C C . ILE A 1 85 ? -5.479 5.370 4.967 1.00 89.00 85 ILE A C 1
ATOM 639 O O . ILE 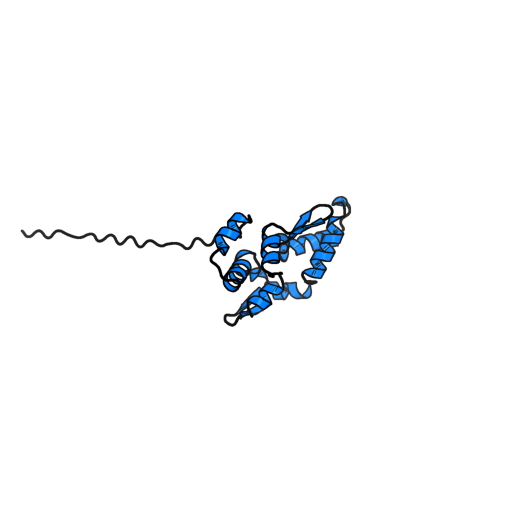A 1 85 ? -4.947 5.632 6.048 1.00 89.00 85 ILE A O 1
ATOM 643 N N . GLY A 1 86 ? -6.565 6.024 4.544 1.00 91.25 86 GLY A N 1
ATOM 644 C CA . GLY A 1 86 ? -7.254 7.038 5.340 1.00 91.25 86 GLY A CA 1
ATOM 645 C C . GLY A 1 86 ? -7.796 6.480 6.658 1.00 91.25 86 GLY A C 1
ATOM 646 O O . GLY A 1 86 ? -7.630 7.105 7.706 1.00 91.25 86 GLY A O 1
ATOM 647 N N . SER A 1 87 ? -8.399 5.293 6.622 1.00 95.00 87 SER A N 1
ATOM 648 C CA . SER A 1 87 ? -8.875 4.578 7.805 1.00 95.00 87 SER A CA 1
ATOM 649 C C . SER A 1 87 ? -7.730 4.212 8.748 1.00 95.00 87 SER A C 1
ATOM 651 O O . SER A 1 87 ? -7.777 4.561 9.927 1.00 95.00 87 SER A O 1
ATOM 653 N N . VAL A 1 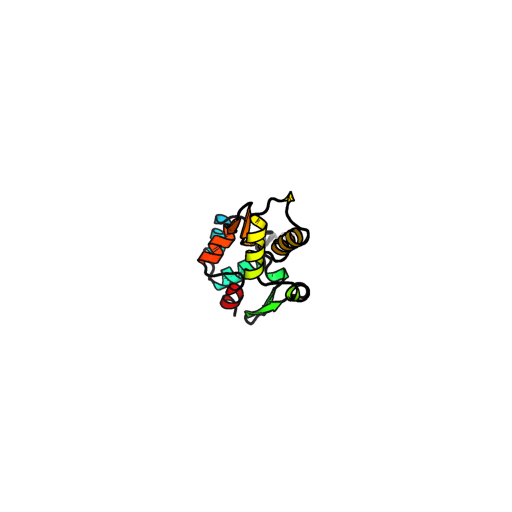88 ? -6.648 3.626 8.234 1.00 95.62 88 VAL A N 1
ATOM 654 C CA . VAL A 1 88 ? -5.470 3.276 9.039 1.00 95.62 88 VAL A CA 1
ATOM 655 C C . VAL A 1 88 ? -4.790 4.512 9.631 1.00 95.62 88 VAL A C 1
ATOM 657 O O . VAL A 1 88 ? -4.353 4.462 10.776 1.00 95.62 88 VAL A O 1
ATOM 660 N N . ARG A 1 89 ? -4.773 5.659 8.938 1.00 95.00 89 ARG A N 1
ATOM 661 C CA . ARG A 1 89 ? -4.289 6.932 9.512 1.00 95.00 89 ARG A CA 1
ATOM 662 C C . ARG A 1 89 ? -5.079 7.365 10.742 1.00 95.00 89 ARG A C 1
ATOM 664 O O . ARG A 1 89 ? -4.475 7.818 11.710 1.00 95.00 89 ARG A O 1
ATOM 671 N N . ARG A 1 90 ? -6.406 7.215 10.720 1.00 95.88 90 ARG A N 1
ATOM 672 C CA . ARG A 1 90 ? -7.258 7.521 11.882 1.00 95.88 90 ARG A CA 1
ATOM 673 C C . ARG A 1 90 ? -7.042 6.527 13.023 1.00 95.88 90 ARG A C 1
ATOM 675 O O . ARG A 1 90 ? -7.055 6.926 14.177 1.00 95.88 90 ARG A O 1
ATOM 682 N N . ILE A 1 91 ? -6.786 5.260 12.708 1.00 96.69 91 ILE A N 1
ATOM 683 C CA . ILE A 1 91 ? -6.498 4.224 13.711 1.00 96.69 91 ILE A CA 1
ATOM 684 C C . ILE A 1 91 ? -5.110 4.423 14.337 1.00 96.69 91 ILE A C 1
ATOM 686 O O . ILE A 1 91 ? -4.926 4.201 15.533 1.00 96.69 91 ILE A O 1
ATOM 690 N N . ALA A 1 92 ? -4.125 4.861 13.550 1.00 95.62 92 ALA A N 1
ATOM 691 C CA . ALA A 1 92 ? -2.734 5.007 13.974 1.00 95.62 92 ALA A CA 1
ATOM 692 C C . ALA A 1 92 ? -2.553 6.008 15.126 1.00 95.62 92 ALA A C 1
ATOM 694 O O . ALA A 1 92 ? -1.626 5.856 15.919 1.00 95.62 92 ALA A O 1
ATOM 695 N N . VAL A 1 93 ? -3.435 7.007 15.244 1.00 96.19 93 VAL A N 1
ATOM 696 C CA . VAL A 1 93 ? -3.414 7.985 16.347 1.00 96.19 93 VAL A CA 1
ATOM 697 C C . VAL A 1 93 ? -4.083 7.471 17.628 1.00 96.19 93 VAL A C 1
ATOM 699 O O . VAL A 1 93 ? -3.986 8.123 18.663 1.00 96.19 93 VAL A O 1
ATOM 702 N N . LEU A 1 94 ? -4.752 6.313 17.586 1.00 95.44 94 LEU A N 1
ATOM 703 C CA . LEU A 1 94 ? -5.376 5.704 18.759 1.00 95.44 94 LEU A CA 1
ATOM 704 C C . LEU A 1 94 ? -4.363 4.838 19.523 1.00 95.44 94 LEU A C 1
ATOM 706 O O . LEU A 1 94 ? -3.665 4.020 18.899 1.00 95.44 94 LEU A O 1
ATOM 710 N N . PRO A 1 95 ? -4.304 4.949 20.867 1.00 94.31 95 PRO A N 1
ATOM 711 C CA . PRO A 1 95 ? -3.616 3.972 21.702 1.00 94.31 95 PRO A CA 1
ATOM 712 C C . PRO A 1 95 ? -4.141 2.565 21.413 1.00 94.31 95 PRO A C 1
ATOM 714 O O . PRO A 1 95 ? -5.338 2.386 21.192 1.00 94.31 95 PRO A O 1
ATOM 717 N N . GLU A 1 96 ? -3.270 1.558 21.432 1.00 91.69 96 GLU A N 1
ATOM 718 C CA . GLU A 1 96 ? -3.642 0.189 21.049 1.00 91.69 96 GLU A CA 1
ATOM 719 C C . GLU A 1 96 ? -4.796 -0.376 21.889 1.00 91.69 96 GLU A C 1
ATOM 721 O O . GLU A 1 96 ? -5.723 -0.970 21.339 1.00 91.69 96 GLU A O 1
ATOM 726 N N . ALA A 1 97 ? -4.800 -0.085 23.193 1.00 95.19 97 ALA A N 1
ATOM 727 C CA . ALA A 1 97 ? -5.864 -0.469 24.120 1.00 95.19 97 ALA A CA 1
ATOM 728 C C . ALA A 1 97 ? -7.243 0.126 23.769 1.00 95.19 97 ALA A C 1
ATOM 730 O O . ALA A 1 97 ? -8.265 -0.429 24.163 1.00 95.19 97 ALA A O 1
ATOM 731 N N . ASN A 1 98 ? -7.280 1.225 23.008 1.00 96.75 98 ASN A N 1
ATOM 732 C CA . ASN A 1 98 ? -8.511 1.928 22.639 1.00 96.75 98 ASN A CA 1
ATOM 733 C C . ASN A 1 98 ? -9.030 1.531 21.251 1.00 96.75 98 ASN A C 1
ATOM 735 O O . ASN A 1 98 ? -10.056 2.048 20.812 1.00 96.75 98 ASN A O 1
ATOM 739 N N . ARG A 1 99 ? -8.328 0.647 20.534 1.00 96.25 99 ARG A N 1
ATOM 740 C CA . ARG A 1 99 ? -8.749 0.198 19.204 1.00 96.25 99 ARG A CA 1
ATOM 741 C C . ARG A 1 99 ? -9.935 -0.750 19.324 1.00 96.25 99 ARG A C 1
ATOM 743 O O . ARG A 1 99 ? -9.929 -1.684 20.132 1.00 96.25 99 ARG A O 1
ATOM 750 N N . THR A 1 100 ? -10.946 -0.537 18.497 1.00 97.81 100 THR A N 1
ATOM 751 C CA . THR A 1 100 ? -12.109 -1.422 18.391 1.00 97.81 100 THR A CA 1
ATOM 752 C C . THR A 1 100 ? -11.754 -2.720 17.654 1.00 97.81 100 THR A C 1
ATOM 754 O O . THR A 1 100 ? -10.650 -2.885 17.127 1.00 97.81 100 THR A O 1
ATOM 757 N N . ALA A 1 101 ? -12.687 -3.677 17.617 1.00 97.12 101 ALA A N 1
ATOM 758 C CA . ALA A 1 101 ? -12.522 -4.879 16.799 1.00 97.12 101 ALA A CA 1
ATOM 759 C C . ALA A 1 101 ? -12.425 -4.538 15.301 1.00 97.12 101 ALA A C 1
ATOM 761 O O . ALA A 1 101 ? -11.566 -5.081 14.613 1.00 97.12 101 ALA A O 1
ATOM 762 N N . GLU A 1 102 ? -13.232 -3.583 14.832 1.00 94.50 102 GLU A N 1
ATOM 763 C CA . GLU A 1 102 ? -13.203 -3.099 13.448 1.00 94.50 102 GLU A CA 1
ATOM 764 C C . GLU A 1 102 ? -11.860 -2.433 13.102 1.00 94.50 102 GLU A C 1
ATOM 766 O O . GLU A 1 102 ? -11.323 -2.631 12.012 1.00 94.50 102 GLU A O 1
ATOM 771 N N . ASP A 1 103 ? -11.269 -1.683 14.039 1.00 95.56 103 ASP A N 1
ATOM 772 C CA . ASP A 1 103 ? -9.948 -1.077 13.840 1.00 95.56 103 ASP A CA 1
ATOM 773 C C . ASP A 1 103 ? -8.861 -2.144 13.675 1.00 95.56 103 ASP A C 1
ATOM 775 O O . ASP A 1 103 ? -8.011 -2.042 12.789 1.00 95.56 103 ASP A O 1
ATOM 779 N N . ARG A 1 104 ? -8.897 -3.190 14.510 1.00 95.56 104 ARG A N 1
ATOM 780 C CA . ARG A 1 104 ? -7.971 -4.328 14.403 1.00 95.56 104 ARG A CA 1
ATOM 781 C C . ARG A 1 104 ? -8.143 -5.068 13.082 1.00 95.56 104 ARG A C 1
ATOM 783 O O . ARG A 1 104 ? -7.149 -5.415 12.454 1.00 95.56 104 ARG A O 1
ATOM 790 N N . GLU A 1 105 ? -9.379 -5.255 12.635 1.00 94.00 105 GLU A N 1
ATOM 791 C CA . GLU A 1 105 ? -9.674 -5.889 11.352 1.00 94.00 105 GLU A CA 1
ATOM 792 C C . GLU A 1 105 ? -9.144 -5.061 10.171 1.00 94.00 105 GLU A C 1
ATOM 794 O O . GLU A 1 105 ? -8.514 -5.601 9.267 1.00 94.00 105 GLU A O 1
ATOM 799 N N . LYS A 1 106 ? -9.309 -3.733 10.194 1.00 92.94 106 LYS A N 1
ATOM 800 C CA . LYS A 1 106 ? -8.734 -2.840 9.172 1.00 92.94 106 LYS A CA 1
ATOM 801 C C . LYS A 1 106 ? -7.210 -2.894 9.139 1.00 92.94 106 LYS A C 1
ATOM 803 O O . LYS A 1 106 ? -6.638 -2.870 8.054 1.00 92.94 106 LYS A O 1
ATOM 808 N N . LEU A 1 107 ? -6.557 -2.977 10.300 1.00 93.25 107 LEU A N 1
ATOM 809 C CA . LEU A 1 107 ? -5.105 -3.157 10.378 1.00 93.25 107 LEU A CA 1
ATOM 810 C C . LEU A 1 107 ? -4.666 -4.516 9.817 1.00 93.25 107 LEU A C 1
ATOM 812 O O . LEU A 1 107 ? -3.675 -4.564 9.097 1.00 93.25 107 LEU A O 1
ATOM 816 N N . ALA A 1 108 ? -5.415 -5.590 10.082 1.00 91.88 108 ALA A N 1
ATOM 817 C CA . ALA A 1 108 ? -5.144 -6.905 9.502 1.00 91.88 108 ALA A CA 1
ATOM 818 C C . ALA A 1 108 ? -5.297 -6.886 7.972 1.00 91.88 108 ALA A C 1
ATOM 820 O O . ALA A 1 108 ? -4.391 -7.303 7.257 1.00 91.88 108 ALA A O 1
ATOM 821 N N . ARG A 1 109 ? -6.384 -6.294 7.460 1.00 88.19 109 ARG A N 1
ATOM 822 C CA . ARG A 1 109 ? -6.602 -6.128 6.013 1.00 88.19 109 ARG A CA 1
ATOM 823 C C . ARG A 1 109 ? -5.545 -5.250 5.345 1.00 88.19 109 ARG A C 1
ATOM 825 O O . ARG A 1 109 ? -5.232 -5.444 4.177 1.00 88.19 109 ARG A O 1
ATOM 832 N N . PHE A 1 110 ? -4.987 -4.276 6.063 1.00 87.69 110 PHE A N 1
ATOM 833 C CA . PHE A 1 110 ? -3.883 -3.458 5.558 1.00 87.69 110 PHE A CA 1
ATOM 834 C C . PHE A 1 110 ? -2.662 -4.309 5.199 1.00 87.69 110 PHE A C 1
ATOM 836 O O . PHE A 1 110 ? -2.023 -4.065 4.177 1.00 87.69 110 PHE A O 1
ATOM 843 N N . ASP A 1 111 ? -2.363 -5.310 6.020 1.00 86.38 111 ASP A N 1
ATOM 844 C CA . ASP A 1 111 ? -1.297 -6.270 5.754 1.00 86.38 111 ASP A CA 1
ATOM 845 C C . ASP A 1 111 ? -1.707 -7.294 4.689 1.00 86.38 111 ASP A C 1
ATOM 847 O O . ASP A 1 111 ? -0.979 -7.492 3.720 1.00 86.38 111 ASP A O 1
ATOM 851 N N . GLU A 1 112 ? -2.918 -7.850 4.791 1.00 83.19 112 GLU A N 1
ATOM 852 C CA . GLU A 1 112 ? -3.457 -8.835 3.843 1.00 83.19 112 GLU A CA 1
ATOM 853 C C . GLU A 1 112 ? -3.477 -8.320 2.396 1.00 83.19 112 GLU A C 1
ATOM 855 O O . GLU A 1 112 ? -3.124 -9.040 1.463 1.00 83.19 112 GLU A O 1
ATOM 860 N N . TYR A 1 113 ? -3.840 -7.052 2.198 1.00 78.44 113 TYR A N 1
ATOM 861 C CA . TYR A 1 113 ? -3.834 -6.408 0.884 1.00 78.44 113 TYR A CA 1
ATOM 862 C C . TYR A 1 113 ? -2.443 -5.915 0.450 1.00 78.44 113 TYR A C 1
ATOM 864 O O . TYR A 1 113 ? -2.324 -5.236 -0.571 1.00 78.44 113 TYR A O 1
ATOM 872 N N . GLY A 1 114 ? -1.389 -6.203 1.219 1.00 76.62 114 GLY A N 1
ATOM 873 C CA . GLY A 1 114 ? -0.005 -5.849 0.901 1.00 76.62 114 GLY A CA 1
ATOM 874 C C . GLY A 1 114 ? 0.329 -4.364 1.064 1.00 76.62 114 GLY A C 1
ATOM 875 O O . GLY A 1 114 ? 1.368 -3.906 0.583 1.00 76.62 114 GLY A O 1
ATOM 876 N N . CYS A 1 115 ? -0.509 -3.572 1.745 1.00 81.75 115 CYS A N 1
ATOM 877 C CA . CYS A 1 115 ? -0.248 -2.138 1.914 1.00 81.75 115 CYS A CA 1
ATOM 878 C C . CYS A 1 115 ? 1.018 -1.886 2.752 1.00 81.75 115 CYS A C 1
ATOM 880 O O . CYS A 1 115 ? 1.677 -0.860 2.568 1.00 81.75 115 CYS A O 1
ATOM 882 N N . THR A 1 116 ? 1.396 -2.829 3.620 1.00 86.19 116 THR A N 1
ATOM 883 C CA . THR A 1 116 ? 2.610 -2.796 4.455 1.00 86.19 116 THR A CA 1
ATOM 884 C C . THR A 1 116 ? 3.914 -2.847 3.653 1.00 86.19 116 THR A C 1
ATOM 886 O O . THR A 1 116 ? 4.946 -2.379 4.134 1.00 86.19 116 THR A O 1
ATOM 889 N N . ALA A 1 117 ? 3.879 -3.302 2.394 1.00 77.19 117 ALA A N 1
ATOM 890 C CA . ALA A 1 117 ? 5.032 -3.235 1.495 1.00 77.19 117 ALA A CA 1
ATOM 891 C C . ALA A 1 117 ? 5.459 -1.781 1.215 1.00 77.19 117 ALA A C 1
ATOM 893 O O . ALA A 1 117 ? 6.649 -1.456 1.176 1.00 77.19 117 ALA A O 1
ATOM 894 N N . CYS A 1 118 ? 4.482 -0.883 1.053 1.00 79.62 118 CYS A N 1
ATOM 895 C CA . CYS A 1 118 ? 4.710 0.522 0.703 1.00 79.62 118 CYS A CA 1
ATOM 896 C C . CYS A 1 118 ? 4.542 1.472 1.890 1.00 79.62 118 CYS A C 1
ATOM 898 O O . CYS A 1 118 ? 5.134 2.554 1.915 1.00 79.62 118 CYS A O 1
ATOM 900 N N . HIS A 1 119 ? 3.731 1.094 2.871 1.00 86.31 119 HIS A N 1
ATOM 901 C CA . HIS A 1 119 ? 3.353 1.946 3.984 1.00 86.31 119 HIS A CA 1
ATOM 902 C C . HIS A 1 119 ? 3.820 1.376 5.312 1.00 86.31 119 HIS A C 1
ATOM 904 O O . HIS A 1 119 ? 3.707 0.186 5.579 1.00 86.31 119 HIS A O 1
ATOM 910 N N . ARG A 1 120 ? 4.287 2.264 6.188 1.00 91.31 120 ARG A N 1
ATOM 911 C CA . ARG A 1 120 ? 4.625 1.923 7.569 1.00 91.31 120 ARG A CA 1
ATOM 912 C C . ARG A 1 120 ? 3.615 2.567 8.502 1.00 91.31 120 ARG A C 1
ATOM 914 O O . ARG A 1 120 ? 3.466 3.788 8.489 1.00 91.31 120 ARG A O 1
ATOM 921 N N . VAL A 1 121 ? 2.948 1.749 9.308 1.00 91.88 121 VAL A N 1
ATOM 922 C CA . VAL A 1 121 ? 2.060 2.218 10.375 1.00 91.88 121 VAL A CA 1
ATOM 923 C C . VAL A 1 121 ? 2.882 2.364 11.652 1.00 91.88 121 VAL A C 1
ATOM 925 O O . VAL A 1 121 ? 3.502 1.405 12.101 1.00 91.88 121 VAL A O 1
ATOM 928 N N . SER A 1 122 ? 2.877 3.560 12.230 1.00 89.88 122 SER A N 1
ATOM 929 C CA . SER A 1 122 ? 3.495 3.870 13.522 1.00 89.88 122 SER A CA 1
ATOM 930 C C . SER A 1 122 ? 2.477 4.593 14.397 1.00 89.88 122 SER A C 1
ATOM 932 O O . SER A 1 122 ? 1.528 5.188 13.887 1.00 89.88 122 SER A O 1
ATOM 934 N N . TYR A 1 123 ? 2.665 4.597 15.719 1.00 89.50 123 TYR A N 1
ATOM 935 C CA . TYR A 1 123 ? 1.800 5.410 16.573 1.00 89.50 123 TYR A CA 1
ATOM 936 C C . TYR A 1 123 ? 1.865 6.884 16.144 1.00 89.50 123 TYR A C 1
ATOM 938 O O . TYR A 1 123 ? 2.945 7.454 15.985 1.00 89.50 123 TYR A O 1
ATOM 946 N N . GLY A 1 124 ? 0.699 7.470 15.884 1.00 89.50 124 GLY A N 1
ATOM 947 C CA . GLY A 1 124 ? 0.547 8.838 15.403 1.00 89.50 124 GLY A CA 1
ATOM 948 C C . GLY A 1 124 ? 0.688 9.042 13.888 1.00 89.50 124 GLY A C 1
ATOM 949 O O . GLY A 1 124 ? 0.454 10.159 13.431 1.00 89.50 124 GLY A O 1
ATOM 950 N N . SER A 1 125 ? 1.061 8.035 13.081 1.00 89.94 125 SER A N 1
ATOM 951 C CA . SER A 1 125 ? 1.273 8.259 11.638 1.00 89.94 125 SER A CA 1
ATOM 952 C C . SER A 1 125 ? 1.200 7.015 10.743 1.00 89.94 125 SER A C 1
ATOM 954 O O . SER A 1 125 ? 1.443 5.885 11.156 1.00 89.94 125 SER A O 1
ATOM 956 N N . VAL A 1 126 ? 0.919 7.254 9.458 1.00 91.12 126 VAL A N 1
ATOM 957 C CA . VAL A 1 126 ? 1.156 6.287 8.376 1.00 91.12 126 VAL A CA 1
ATOM 958 C C . VAL A 1 126 ? 2.126 6.920 7.391 1.00 91.12 126 VAL A C 1
ATOM 960 O O . VAL A 1 126 ? 1.766 7.847 6.656 1.00 91.12 126 VAL A O 1
ATOM 963 N N . GLY A 1 127 ? 3.363 6.438 7.417 1.00 89.31 127 GLY A N 1
ATOM 964 C CA . GLY A 1 127 ? 4.445 6.871 6.544 1.00 89.31 127 GLY A CA 1
ATOM 965 C C . GLY A 1 127 ? 4.606 5.977 5.317 1.00 89.31 127 GLY A C 1
ATOM 966 O O . GLY A 1 127 ? 3.808 5.072 5.061 1.00 89.31 127 GLY A O 1
ATOM 967 N N . LEU A 1 128 ? 5.671 6.234 4.563 1.00 86.00 128 LEU A N 1
ATOM 968 C CA . LEU A 1 128 ? 6.146 5.340 3.513 1.00 86.00 128 LEU A CA 1
ATOM 969 C C . LEU A 1 128 ? 7.312 4.508 4.046 1.00 86.00 128 LEU A C 1
ATOM 971 O O . LEU A 1 128 ? 8.124 4.996 4.834 1.00 86.00 128 LEU A O 1
ATOM 975 N N . THR A 1 129 ? 7.394 3.259 3.604 1.00 84.44 129 THR A N 1
ATOM 976 C CA . THR A 1 129 ? 8.635 2.485 3.675 1.00 84.44 129 THR A CA 1
ATOM 977 C C . THR A 1 129 ? 9.647 3.062 2.682 1.00 84.44 129 THR A C 1
ATOM 979 O O . THR A 1 129 ? 9.300 3.863 1.812 1.00 84.44 129 THR A O 1
ATOM 982 N N . GLU A 1 130 ? 10.905 2.640 2.767 1.00 80.50 130 GLU A N 1
ATOM 983 C CA . GLU A 1 130 ? 11.917 2.978 1.757 1.00 80.50 130 GLU A CA 1
ATOM 984 C C . GLU A 1 130 ? 11.475 2.585 0.338 1.00 80.50 130 GLU A C 1
ATOM 986 O O . GLU A 1 130 ? 11.618 3.362 -0.608 1.00 80.50 130 GLU A O 1
ATOM 991 N N . VAL A 1 131 ? 10.839 1.417 0.219 1.00 74.38 131 VAL A N 1
ATOM 992 C CA . VAL A 1 131 ? 10.206 0.941 -1.015 1.00 74.38 131 VAL A CA 1
ATOM 993 C C . VAL A 1 131 ? 9.121 1.920 -1.458 1.00 74.38 131 VAL A C 1
ATOM 995 O O . VAL A 1 131 ? 9.180 2.431 -2.572 1.00 74.38 131 VAL A O 1
ATOM 998 N N . GLY A 1 132 ? 8.178 2.270 -0.578 1.00 78.31 132 GLY A N 1
ATOM 999 C CA . GLY A 1 132 ? 7.108 3.218 -0.892 1.00 78.31 132 GLY A CA 1
ATOM 1000 C C . GLY A 1 132 ? 7.614 4.597 -1.334 1.00 78.31 132 GLY A C 1
ATOM 1001 O O . GLY A 1 132 ? 7.041 5.200 -2.242 1.00 78.31 132 GLY A O 1
ATOM 1002 N N . VAL A 1 133 ? 8.712 5.095 -0.750 1.00 79.38 133 VAL A N 1
ATOM 1003 C CA . VAL A 1 133 ? 9.365 6.348 -1.176 1.00 79.38 133 VAL A CA 1
ATOM 1004 C C . VAL A 1 133 ? 9.898 6.229 -2.604 1.00 79.38 133 VAL A C 1
ATOM 1006 O O . VAL A 1 133 ? 9.660 7.125 -3.419 1.00 79.38 133 VAL A O 1
ATOM 1009 N N . ARG A 1 134 ? 10.576 5.122 -2.932 1.00 72.81 134 ARG A N 1
ATOM 1010 C CA . ARG A 1 134 ? 11.117 4.880 -4.276 1.00 72.81 134 ARG A CA 1
ATOM 1011 C C . ARG A 1 134 ? 10.012 4.720 -5.314 1.00 72.81 134 ARG A C 1
ATOM 1013 O O . ARG A 1 134 ? 10.086 5.345 -6.368 1.00 72.81 134 ARG A O 1
ATOM 1020 N N . LEU A 1 135 ? 8.974 3.943 -5.010 1.00 71.44 135 LEU A N 1
ATOM 1021 C CA . LEU A 1 135 ? 7.841 3.747 -5.917 1.00 71.44 135 LEU A CA 1
ATOM 1022 C C . LEU A 1 135 ? 7.112 5.059 -6.197 1.00 71.44 135 LEU A C 1
ATOM 1024 O O . LEU A 1 135 ? 6.809 5.367 -7.350 1.00 71.44 135 LEU A O 1
ATOM 1028 N N . ARG A 1 136 ? 6.936 5.898 -5.169 1.00 73.12 136 ARG A N 1
ATOM 1029 C CA . ARG A 1 136 ? 6.404 7.252 -5.343 1.00 73.12 136 ARG A CA 1
ATOM 1030 C C . ARG A 1 136 ? 7.276 8.098 -6.272 1.00 73.12 136 ARG A C 1
ATOM 1032 O O . ARG A 1 136 ? 6.734 8.783 -7.131 1.00 73.12 136 ARG A O 1
ATOM 1039 N N . ALA A 1 137 ? 8.601 8.054 -6.123 1.00 67.06 137 ALA A N 1
ATOM 1040 C CA . ALA A 1 137 ? 9.526 8.794 -6.990 1.00 67.06 137 ALA A CA 1
ATOM 1041 C C . ALA A 1 137 ? 9.458 8.342 -8.461 1.00 67.06 137 ALA A C 1
ATOM 1043 O O . ALA A 1 137 ? 9.724 9.130 -9.365 1.00 67.06 137 ALA A O 1
ATOM 1044 N N . LEU A 1 138 ? 9.055 7.094 -8.702 1.00 63.44 138 LEU A N 1
ATOM 1045 C CA . LEU A 1 138 ? 8.845 6.534 -10.035 1.00 63.44 138 LEU A CA 1
ATOM 1046 C C . LEU A 1 138 ? 7.416 6.742 -10.574 1.00 63.44 138 LEU A C 1
ATOM 1048 O O . LEU A 1 138 ? 7.092 6.199 -11.626 1.00 63.44 138 LEU A O 1
ATOM 1052 N N . HIS A 1 139 ? 6.568 7.516 -9.883 1.00 58.97 139 HIS A N 1
ATOM 1053 C CA . HIS A 1 139 ? 5.137 7.670 -10.192 1.00 58.97 139 HIS A CA 1
ATOM 1054 C C . HIS A 1 139 ? 4.387 6.327 -10.270 1.00 58.97 139 HIS A C 1
ATOM 1056 O O . HIS A 1 139 ? 3.464 6.162 -11.064 1.00 58.97 139 HIS A O 1
ATOM 1062 N N . MET A 1 140 ? 4.796 5.359 -9.444 1.00 63.84 140 MET A N 1
ATOM 1063 C CA . MET A 1 140 ? 4.181 4.038 -9.344 1.00 63.84 140 MET A CA 1
ATOM 1064 C C . MET A 1 140 ? 3.398 3.929 -8.031 1.00 63.84 140 MET A C 1
ATOM 1066 O O . MET A 1 140 ? 3.847 3.285 -7.084 1.00 63.84 140 MET A O 1
ATOM 1070 N N . SER A 1 141 ? 2.234 4.579 -7.922 1.00 65.12 141 SER A N 1
ATOM 1071 C CA . SER A 1 141 ? 1.286 4.205 -6.862 1.00 65.12 141 SER A CA 1
ATOM 1072 C C . SER A 1 141 ? 0.715 2.806 -7.118 1.00 65.12 141 SER A C 1
ATOM 1074 O O . SER A 1 141 ? 0.786 2.292 -8.236 1.00 65.12 141 SER A O 1
ATOM 1076 N N . CYS A 1 142 ? 0.073 2.208 -6.108 1.00 62.25 142 CYS A N 1
ATOM 1077 C CA . CYS A 1 142 ? -0.646 0.938 -6.262 1.00 62.25 142 CYS A CA 1
ATOM 1078 C C . CYS A 1 142 ? -1.642 0.959 -7.443 1.00 62.25 142 CYS A C 1
ATOM 1080 O O . CYS A 1 142 ? -1.854 -0.067 -8.078 1.00 62.25 142 CYS A O 1
ATOM 1082 N N . GLY A 1 143 ? -2.213 2.127 -7.775 1.00 58.72 143 GLY A N 1
ATOM 1083 C CA . GLY A 1 143 ? -3.089 2.303 -8.940 1.00 58.72 143 GLY A CA 1
ATOM 1084 C C . GLY A 1 143 ? -2.365 2.639 -10.252 1.00 58.72 143 GLY A C 1
ATOM 1085 O O . GLY A 1 143 ? -2.941 2.469 -11.323 1.00 58.72 143 GLY A O 1
ATOM 1086 N N . ASP A 1 144 ? -1.111 3.097 -10.208 1.00 62.97 144 ASP A N 1
ATOM 1087 C CA . ASP A 1 144 ? -0.352 3.493 -11.405 1.00 62.97 144 ASP A CA 1
ATOM 1088 C C . ASP A 1 144 ? 0.374 2.320 -12.067 1.00 62.97 144 ASP A C 1
ATOM 1090 O O . ASP A 1 144 ? 0.650 2.385 -13.263 1.00 62.97 144 ASP A O 1
ATOM 1094 N N . VAL A 1 145 ? 0.616 1.222 -11.340 1.00 59.81 145 VAL A N 1
ATOM 1095 C CA . VAL A 1 145 ? 1.126 -0.036 -11.919 1.00 59.81 145 VAL A CA 1
ATOM 1096 C C . VAL A 1 145 ? 0.233 -0.487 -13.082 1.00 59.81 145 VAL A C 1
ATOM 1098 O O . VAL A 1 145 ? 0.735 -0.837 -14.147 1.00 59.81 145 VAL A O 1
ATOM 1101 N N . GLN A 1 146 ? -1.091 -0.357 -12.938 1.00 56.41 146 GLN A N 1
ATOM 1102 C CA . GLN A 1 146 ? -2.044 -0.610 -14.022 1.00 56.41 146 GLN A CA 1
ATOM 1103 C C . GLN A 1 146 ? -1.800 0.286 -15.249 1.00 56.41 146 GLN A C 1
ATOM 1105 O O . GLN A 1 146 ? -1.981 -0.168 -16.374 1.00 56.41 146 GLN A O 1
ATOM 1110 N N . ARG A 1 147 ? -1.415 1.553 -15.059 1.00 62.12 147 ARG A N 1
ATOM 1111 C CA . ARG A 1 147 ? -1.181 2.506 -16.158 1.00 62.12 147 ARG A CA 1
ATOM 1112 C C . ARG A 1 147 ? 0.147 2.262 -16.875 1.00 62.12 147 ARG A C 1
ATOM 1114 O O . ARG A 1 147 ? 0.247 2.566 -18.050 1.00 62.12 147 ARG A O 1
ATOM 1121 N N . VAL A 1 148 ? 1.159 1.760 -16.169 1.00 58.44 148 VAL A N 1
ATOM 1122 C CA . VAL A 1 148 ? 2.478 1.449 -16.750 1.00 58.44 148 VAL A CA 1
ATOM 1123 C C . VAL A 1 148 ? 2.461 0.116 -17.511 1.00 58.44 148 VAL A C 1
ATOM 1125 O O . VAL A 1 148 ? 3.271 -0.089 -18.418 1.00 58.44 148 VAL A O 1
ATOM 1128 N N . LEU A 1 149 ? 1.564 -0.801 -17.132 1.00 58.16 149 LEU A N 1
ATOM 1129 C CA . LEU A 1 149 ? 1.501 -2.153 -17.693 1.00 58.16 149 LEU A CA 1
ATOM 1130 C C . LEU A 1 149 ? 0.434 -2.335 -18.787 1.00 58.16 149 LEU A C 1
ATOM 1132 O O . LEU A 1 149 ? 0.617 -3.227 -19.618 1.00 58.16 149 LEU A O 1
ATOM 1136 N N . ASN A 1 150 ? -0.595 -1.478 -18.832 1.00 51.00 150 ASN A N 1
ATOM 1137 C CA . ASN A 1 150 ? -1.483 -1.299 -19.996 1.00 51.00 150 ASN A CA 1
ATOM 1138 C C . ASN A 1 150 ? -0.840 -0.408 -21.062 1.00 51.00 150 ASN A C 1
ATOM 1140 O O . ASN A 1 150 ? -1.112 -0.665 -22.254 1.00 51.00 150 ASN A O 1
#

Radius of gyration: 22.36 Å; chains: 1; bounding box: 64×64×54 Å

Sequence (150 aa):
MRKVVGVIATLLLLVACSQQPERPPATLAELERLTAAKTPREIATYIFENYGCENCHTISSSGKFGFTSQGQGIKSQFEGCPALIGSVRRIAVLPEANRTAEDREKLARFDEYGCTACHRVSYGSVGLTEVGVRLRALHMSCGDVQRVLN